Protein AF-A0AA94LM31-F1 (afdb_monomer)

Secondary structure (DSSP, 8-state):
-------TT-EEEEE-STT-EEEEEE-STTEEEEEEEEES-S---S--TTSSPEEEEEE--HHHHHHS-EEE--

Solvent-accessible surface area (backbone atoms only — not comparable to full-atom values): 4501 Å² total; per-residue (Å²): 133,87,82,74,72,95,47,69,73,42,39,32,3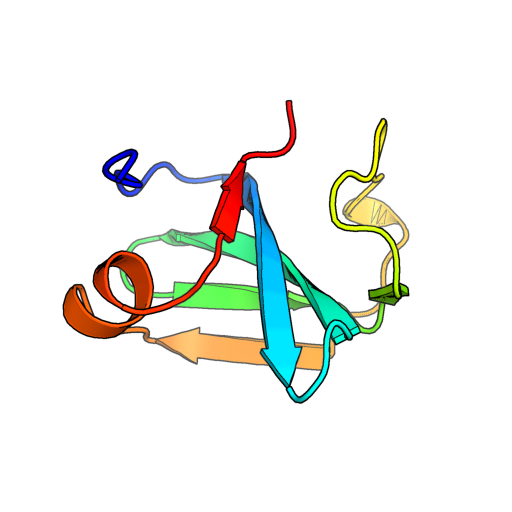9,34,52,72,62,95,63,33,23,33,38,31,32,30,43,69,88,54,30,35,38,31,36,75,47,75,39,71,60,86,74,73,77,79,81,65,72,88,81,50,54,77,65,51,73,45,77,54,57,74,64,52,59,68,72,46,59,68,41,77,50,119

Foldseek 3Di:
DDQDDQDAQWWKFWDDPDQKTWIWGHHPPQKIWTFPDIDSDLDDADDDPVPTHTPDMDGDDSVCSVVIDMDTYD

Organism: NCBI:txid1177574

Structure (mmCIF, N/CA/C/O backbone):
data_AF-A0AA94LM31-F1
#
_entry.id   AF-A0AA94LM31-F1
#
loop_
_atom_site.group_PDB
_atom_site.id
_atom_site.type_symbol
_atom_site.label_atom_id
_atom_site.label_alt_id
_atom_site.label_comp_id
_atom_site.label_asym_id
_atom_site.label_entity_id
_atom_site.label_seq_id
_atom_site.pdbx_PDB_ins_code
_atom_site.Cartn_x
_atom_site.Cartn_y
_atom_site.Cartn_z
_atom_site.occupancy
_atom_site.B_iso_or_equiv
_atom_site.auth_seq_id
_atom_site.auth_comp_id
_atom_site.auth_asym_id
_atom_site.auth_atom_id
_atom_site.pdbx_PDB_model_num
ATOM 1 N N . MET A 1 1 ? -10.648 14.040 -5.216 1.00 51.62 1 MET A N 1
ATOM 2 C CA . MET A 1 1 ? -9.809 12.847 -4.958 1.00 51.62 1 MET A CA 1
ATOM 3 C C . MET A 1 1 ? -8.450 13.068 -5.589 1.00 51.62 1 MET A C 1
ATOM 5 O O . MET A 1 1 ? -8.368 13.232 -6.801 1.00 51.62 1 MET A O 1
ATOM 9 N N . THR A 1 2 ? -7.403 13.152 -4.776 1.00 61.03 2 THR A N 1
ATOM 10 C CA . THR A 1 2 ? -6.033 13.392 -5.241 1.00 61.03 2 THR A CA 1
ATOM 11 C C . THR A 1 2 ? -5.564 12.186 -6.049 1.00 61.03 2 THR A C 1
ATOM 13 O O . THR A 1 2 ? -5.582 11.058 -5.563 1.00 61.03 2 THR A O 1
ATOM 16 N N . ARG A 1 3 ? -5.186 12.395 -7.312 1.00 76.62 3 ARG A N 1
ATOM 17 C CA . ARG A 1 3 ? -4.740 11.310 -8.191 1.00 76.62 3 ARG A CA 1
ATOM 18 C C . ARG A 1 3 ? -3.340 10.865 -7.766 1.00 76.62 3 ARG A C 1
ATOM 20 O O . ARG A 1 3 ? -2.371 11.582 -8.007 1.00 76.62 3 ARG A O 1
ATOM 27 N N . VAL A 1 4 ? -3.220 9.685 -7.159 1.00 86.38 4 VAL A N 1
ATOM 28 C CA . VAL A 1 4 ? -1.913 9.096 -6.837 1.00 86.38 4 VAL A CA 1
ATOM 29 C C . VAL A 1 4 ? -1.261 8.614 -8.134 1.00 86.38 4 VAL A C 1
ATOM 31 O O . VAL A 1 4 ? -1.700 7.640 -8.746 1.00 86.38 4 VAL A O 1
ATOM 34 N N . SER A 1 5 ? -0.230 9.325 -8.589 1.00 89.31 5 SER A N 1
ATOM 35 C CA . SER A 1 5 ? 0.612 8.888 -9.705 1.00 89.31 5 SER A CA 1
ATOM 36 C C . SER A 1 5 ? 1.647 7.866 -9.239 1.00 89.31 5 SER A C 1
ATOM 38 O O . SER A 1 5 ? 2.088 7.896 -8.087 1.00 89.31 5 SER A O 1
ATOM 40 N N . TRP A 1 6 ? 2.053 6.969 -10.139 1.00 93.06 6 TRP A N 1
ATOM 41 C CA . TRP A 1 6 ? 3.153 6.056 -9.853 1.00 93.06 6 TRP A CA 1
ATOM 42 C C . TRP A 1 6 ? 4.465 6.839 -9.770 1.00 93.06 6 TRP A C 1
ATOM 44 O O . TRP A 1 6 ? 4.792 7.586 -10.691 1.00 93.06 6 TRP A O 1
ATOM 54 N N . LYS A 1 7 ? 5.206 6.679 -8.675 1.00 93.94 7 LYS A N 1
ATOM 55 C CA . LYS A 1 7 ? 6.555 7.224 -8.507 1.00 93.94 7 LYS A CA 1
ATOM 56 C C . L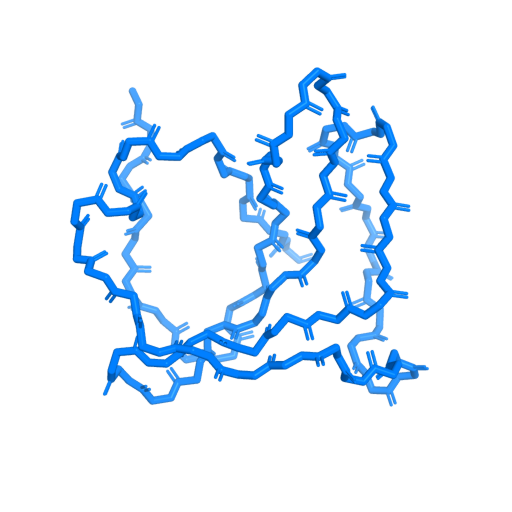YS A 1 7 ? 7.351 6.239 -7.664 1.00 93.94 7 LYS A C 1
ATOM 58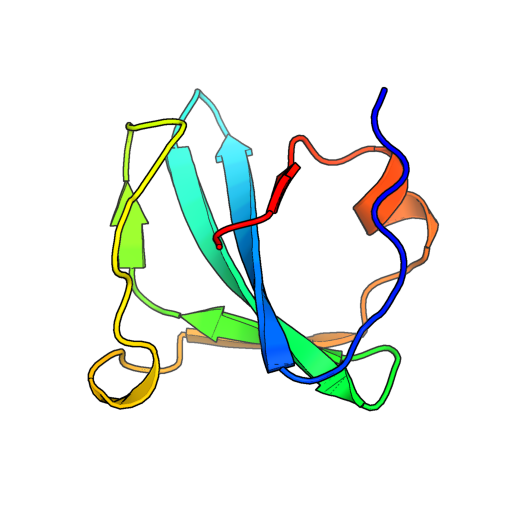 O O . LYS A 1 7 ? 6.936 5.934 -6.553 1.00 93.94 7 LYS A O 1
ATOM 63 N N . GLU A 1 8 ? 8.458 5.741 -8.196 1.00 94.12 8 GLU A N 1
ATOM 64 C CA . GLU A 1 8 ? 9.317 4.803 -7.475 1.00 94.12 8 GLU A CA 1
ATOM 65 C C . GLU A 1 8 ? 9.809 5.407 -6.151 1.00 94.12 8 GLU A C 1
ATOM 67 O O . GLU A 1 8 ? 9.996 6.622 -6.036 1.00 94.12 8 GLU A O 1
ATOM 72 N N . ASN A 1 9 ? 9.941 4.552 -5.141 1.00 93.88 9 ASN A N 1
ATOM 73 C CA . ASN A 1 9 ? 10.278 4.862 -3.753 1.00 93.88 9 ASN A CA 1
ATOM 74 C C . ASN A 1 9 ? 9.267 5.739 -3.002 1.00 93.88 9 ASN A C 1
ATOM 76 O O . ASN A 1 9 ? 9.487 6.048 -1.833 1.00 93.88 9 ASN A O 1
ATOM 80 N N . ARG A 1 10 ? 8.136 6.109 -3.617 1.00 93.69 10 ARG A N 1
ATOM 81 C CA . ARG A 1 10 ? 7.070 6.851 -2.934 1.00 93.69 10 ARG A CA 1
ATOM 82 C C . ARG A 1 10 ? 6.428 5.981 -1.857 1.00 93.69 10 ARG A C 1
ATOM 84 O O . ARG A 1 10 ? 5.933 4.894 -2.159 1.00 93.69 10 ARG A O 1
ATOM 91 N N . VAL A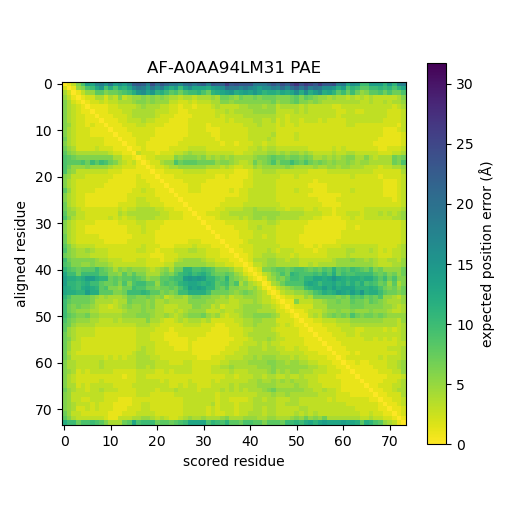 1 11 ? 6.383 6.503 -0.636 1.00 94.12 11 VAL A N 1
ATOM 92 C CA . VAL A 1 11 ? 5.728 5.863 0.507 1.00 94.12 11 VAL A CA 1
ATOM 93 C C . VAL A 1 11 ? 4.273 6.322 0.595 1.00 94.12 11 VAL A C 1
ATOM 95 O O . VAL A 1 11 ? 3.934 7.486 0.365 1.00 94.12 11 VAL A O 1
ATOM 98 N N . LEU A 1 12 ? 3.399 5.372 0.878 1.00 93.81 12 LEU A N 1
ATOM 99 C CA . LEU A 1 12 ? 1.956 5.495 0.907 1.00 93.81 12 LEU A CA 1
ATOM 100 C C . LEU A 1 12 ? 1.460 4.981 2.254 1.00 93.81 12 LEU A C 1
ATOM 102 O O . LEU A 1 12 ? 1.908 3.936 2.720 1.00 93.81 12 LEU A O 1
ATOM 106 N N . ASN A 1 13 ? 0.483 5.669 2.825 1.00 94.00 13 ASN A N 1
ATOM 107 C CA . ASN A 1 13 ? -0.346 5.141 3.894 1.00 94.00 13 ASN A CA 1
ATOM 108 C C . ASN A 1 13 ? -1.692 4.750 3.276 1.00 94.00 13 ASN A C 1
ATOM 110 O O . ASN A 1 13 ? -2.400 5.602 2.732 1.00 94.00 13 ASN A O 1
ATOM 114 N N . ILE A 1 14 ? -2.001 3.455 3.261 1.00 94.06 14 ILE A N 1
ATOM 115 C CA . ILE A 1 14 ? -3.132 2.894 2.516 1.00 94.06 14 ILE A CA 1
ATOM 116 C C . ILE A 1 14 ? -4.152 2.349 3.509 1.00 94.06 14 ILE A C 1
ATOM 118 O O . ILE A 1 14 ? -3.819 1.477 4.308 1.00 94.06 14 ILE A O 1
ATOM 122 N N . GLU A 1 15 ? -5.397 2.828 3.457 1.00 94.38 15 GLU A N 1
ATOM 123 C CA . GLU A 1 15 ? -6.461 2.278 4.301 1.00 94.38 15 GLU A CA 1
ATOM 124 C C . GLU A 1 15 ? -6.779 0.841 3.871 1.00 94.38 15 GLU A C 1
ATOM 126 O O . GLU A 1 15 ? -7.017 0.560 2.695 1.00 94.38 15 GLU A O 1
ATOM 131 N N . THR A 1 16 ? -6.805 -0.064 4.844 1.00 90.69 16 THR A N 1
ATOM 132 C CA . THR A 1 16 ? -7.229 -1.452 4.678 1.00 90.69 16 THR A CA 1
ATOM 133 C C . THR A 1 16 ? -8.740 -1.562 4.915 1.00 90.69 16 THR A C 1
ATOM 135 O O . THR A 1 16 ? -9.529 -1.451 3.978 1.00 90.69 16 THR A O 1
ATOM 138 N N . ARG A 1 17 ? -9.178 -1.758 6.164 1.00 88.31 17 ARG A N 1
ATOM 139 C CA . ARG A 1 17 ? -10.583 -1.789 6.590 1.00 88.31 17 ARG A CA 1
ATOM 140 C C . ARG A 1 17 ? -10.740 -1.071 7.930 1.00 88.31 17 ARG A C 1
ATOM 142 O O . ARG A 1 17 ? -9.892 -1.211 8.804 1.00 88.31 17 ARG A O 1
ATOM 149 N N . LYS A 1 18 ? -11.875 -0.383 8.110 1.00 90.25 18 LYS A N 1
ATOM 150 C CA . LYS A 1 18 ? -12.304 0.232 9.383 1.00 90.25 18 LYS A CA 1
ATOM 151 C C . LYS A 1 18 ? -11.277 1.215 9.981 1.00 90.25 18 LYS A C 1
ATOM 153 O O . LYS A 1 18 ? -11.058 1.197 11.186 1.00 90.25 18 LYS A O 1
ATOM 158 N N . GLY A 1 19 ? -10.641 2.053 9.156 1.00 91.38 19 GLY A N 1
ATOM 159 C CA . GLY A 1 19 ? -9.676 3.046 9.639 1.00 91.38 19 GLY A CA 1
ATOM 160 C C . GLY A 1 19 ? -8.313 2.481 10.048 1.00 91.38 19 GLY A C 1
ATOM 161 O O . GLY A 1 19 ? -7.529 3.200 10.653 1.00 91.38 19 GLY A O 1
ATOM 162 N N . VAL A 1 20 ? -8.013 1.218 9.726 1.00 93.62 20 VAL A N 1
ATOM 163 C CA . VAL A 1 20 ? -6.664 0.655 9.870 1.00 93.62 20 VAL A CA 1
ATOM 164 C C . VAL A 1 20 ? -5.893 0.885 8.581 1.00 93.62 20 VAL A C 1
ATOM 166 O O . VAL A 1 20 ? -6.332 0.467 7.509 1.00 93.62 20 VAL A O 1
ATOM 169 N N . PHE A 1 21 ? -4.727 1.501 8.678 1.00 94.94 21 PHE A N 1
ATOM 170 C CA . PHE A 1 21 ? -3.857 1.814 7.559 1.00 94.94 21 PHE A CA 1
ATOM 171 C C . PHE A 1 21 ? -2.595 0.960 7.591 1.00 94.94 21 PHE A C 1
ATOM 173 O O . PHE A 1 21 ? -2.140 0.554 8.658 1.00 94.94 21 PHE A O 1
ATOM 180 N N . VAL A 1 22 ? -2.040 0.693 6.411 1.00 95.25 22 VAL A N 1
ATOM 181 C CA . VAL A 1 22 ? -0.778 -0.025 6.222 1.00 95.25 22 VAL A CA 1
ATOM 182 C C . VAL A 1 22 ? 0.193 0.826 5.414 1.00 95.25 22 VAL A C 1
ATOM 184 O O . VAL A 1 22 ? -0.202 1.512 4.464 1.00 95.25 22 VAL A O 1
ATOM 187 N N . ILE A 1 23 ? 1.476 0.744 5.761 1.00 95.88 23 ILE A N 1
ATOM 188 C CA . ILE A 1 23 ? 2.537 1.389 4.989 1.00 95.88 23 ILE A CA 1
ATOM 189 C C . ILE A 1 23 ? 2.868 0.568 3.744 1.00 95.88 23 ILE A C 1
ATOM 191 O O . ILE A 1 23 ? 3.169 -0.626 3.814 1.00 95.88 23 ILE A O 1
ATOM 195 N N . GLY A 1 24 ? 2.856 1.239 2.595 1.00 95.62 24 GLY A N 1
ATOM 196 C CA . GLY A 1 24 ? 3.303 0.697 1.319 1.00 95.62 24 GLY A CA 1
ATOM 197 C C . GLY A 1 24 ? 4.355 1.583 0.660 1.00 95.62 24 GLY A C 1
ATOM 198 O O . GLY A 1 24 ? 4.286 2.802 0.754 1.00 95.62 24 GLY A O 1
ATOM 199 N N . GLN A 1 25 ? 5.306 0.994 -0.057 1.00 96.50 25 GLN A N 1
ATOM 200 C CA . GLN A 1 25 ? 6.262 1.714 -0.895 1.00 96.50 25 GLN A CA 1
ATOM 201 C C . GLN A 1 25 ? 6.116 1.270 -2.348 1.00 96.50 25 GLN A C 1
ATOM 203 O O . GLN A 1 25 ? 6.143 0.079 -2.664 1.00 96.50 25 GLN A O 1
ATOM 208 N N . MET A 1 26 ? 5.957 2.241 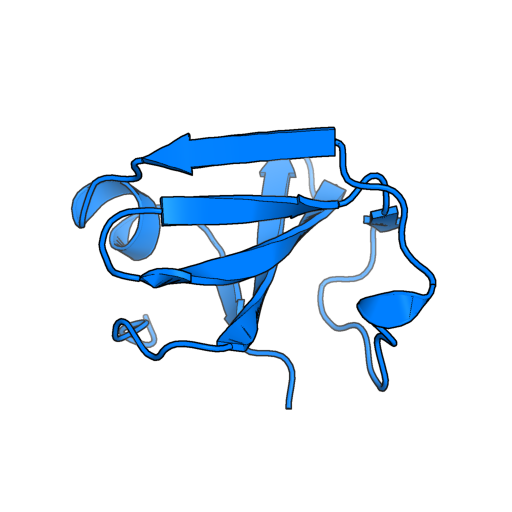-3.244 1.00 96.12 26 MET A N 1
ATOM 209 C CA . MET A 1 26 ? 5.967 1.998 -4.681 1.00 96.12 26 MET A CA 1
ATOM 210 C C . MET A 1 26 ? 7.367 1.581 -5.127 1.00 96.12 26 MET A C 1
ATOM 212 O O . MET A 1 26 ? 8.334 2.304 -4.903 1.00 96.12 26 MET A O 1
ATOM 216 N N . LEU A 1 27 ? 7.462 0.445 -5.804 1.00 96.69 27 LEU A N 1
ATOM 217 C CA . LEU A 1 27 ? 8.674 -0.004 -6.482 1.00 96.69 27 LEU A CA 1
ATOM 218 C C . LEU A 1 27 ? 8.554 0.295 -7.985 1.00 96.69 27 LEU A C 1
ATOM 220 O O . LEU A 1 27 ? 7.767 1.152 -8.411 1.00 96.69 27 LEU A O 1
ATOM 224 N N . LYS A 1 28 ? 9.290 -0.444 -8.818 1.00 96.25 28 LYS A N 1
ATOM 225 C CA . LYS A 1 28 ? 9.046 -0.488 -10.261 1.00 96.25 28 LYS A CA 1
ATOM 226 C C . LYS A 1 28 ? 7.595 -0.895 -10.538 1.00 96.25 28 LYS A C 1
ATOM 228 O O . LYS A 1 28 ? 7.077 -1.850 -9.959 1.00 96.25 28 LYS A O 1
ATOM 233 N N . HIS A 1 29 ? 6.932 -0.162 -11.430 1.00 94.69 29 HIS A N 1
ATOM 234 C CA . HIS A 1 29 ? 5.548 -0.445 -11.812 1.00 94.69 29 HIS A CA 1
ATOM 235 C C . HIS A 1 29 ? 5.384 -1.906 -12.281 1.00 94.69 29 HIS A C 1
ATOM 237 O O . HIS A 1 29 ? 6.221 -2.357 -13.067 1.00 94.69 29 HIS A O 1
ATOM 243 N N . PRO A 1 30 ? 4.330 -2.641 -11.862 1.00 95.56 30 PRO A N 1
ATOM 244 C CA . PRO A 1 30 ? 3.191 -2.235 -11.025 1.00 95.56 30 PRO A CA 1
ATOM 245 C C . PRO A 1 30 ? 3.291 -2.664 -9.548 1.00 95.56 30 PRO A C 1
ATOM 247 O O .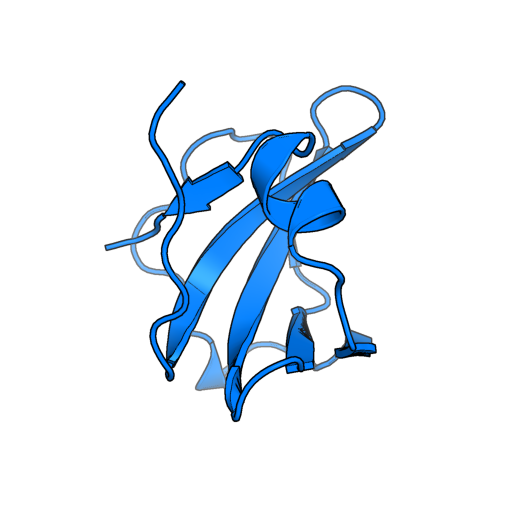 PRO A 1 30 ? 2.261 -2.882 -8.913 1.00 95.56 30 PRO A O 1
ATOM 250 N N . TYR A 1 31 ? 4.490 -2.818 -8.982 1.00 98.00 31 TYR A N 1
ATOM 251 C CA . TYR A 1 31 ? 4.668 -3.436 -7.663 1.00 98.00 31 TYR A CA 1
ATOM 252 C C . TYR A 1 31 ? 4.658 -2.451 -6.487 1.00 98.00 31 TYR A C 1
ATOM 254 O O . TYR A 1 31 ? 5.387 -1.461 -6.476 1.00 98.00 31 TYR A O 1
ATOM 262 N N . ILE A 1 32 ? 3.886 -2.770 -5.449 1.00 97.75 32 ILE A N 1
ATOM 263 C CA . ILE A 1 32 ? 3.969 -2.128 -4.132 1.00 97.75 32 ILE A CA 1
ATOM 264 C C . ILE A 1 32 ? 4.490 -3.148 -3.125 1.00 97.75 32 ILE A C 1
ATOM 266 O O . ILE A 1 32 ? 3.988 -4.271 -3.051 1.00 97.75 32 ILE A O 1
ATOM 270 N N . ARG A 1 33 ? 5.482 -2.736 -2.336 1.00 97.75 33 ARG A N 1
ATOM 271 C CA . ARG A 1 33 ? 5.931 -3.450 -1.141 1.00 97.75 33 ARG A CA 1
ATOM 272 C C . ARG A 1 33 ? 5.129 -2.966 0.056 1.00 97.75 33 ARG A C 1
ATOM 274 O O . ARG A 1 33 ? 5.094 -1.768 0.308 1.00 97.75 33 ARG A O 1
ATOM 281 N N . PHE A 1 34 ? 4.515 -3.883 0.785 1.00 97.19 34 PHE A N 1
ATOM 282 C CA . PHE A 1 34 ? 3.779 -3.612 2.013 1.00 97.19 34 PHE A CA 1
ATOM 283 C C . PHE A 1 34 ? 4.630 -4.003 3.212 1.00 97.19 34 PHE A C 1
ATOM 285 O O . PHE A 1 34 ? 5.282 -5.050 3.203 1.00 97.19 34 PHE A O 1
ATOM 292 N N . TYR A 1 35 ? 4.613 -3.166 4.239 1.00 96.94 35 TYR A N 1
ATOM 293 C CA . TYR A 1 35 ? 5.360 -3.378 5.469 1.00 96.94 35 TYR A CA 1
ATOM 294 C C . TYR A 1 35 ? 4.443 -3.863 6.585 1.00 96.94 35 TYR A C 1
ATOM 296 O O . TYR A 1 35 ? 3.253 -3.551 6.600 1.00 96.94 35 TYR A O 1
ATOM 304 N N . ASN A 1 36 ? 5.002 -4.600 7.541 1.00 95.56 36 ASN A N 1
ATOM 305 C CA . ASN A 1 36 ? 4.305 -5.008 8.756 1.00 95.56 36 ASN A CA 1
ATOM 306 C C . ASN A 1 36 ? 4.240 -3.835 9.754 1.00 95.56 36 ASN A C 1
ATOM 308 O O . ASN A 1 36 ? 4.784 -3.891 10.853 1.00 95.56 36 ASN A O 1
ATOM 312 N N . MET A 1 37 ? 3.625 -2.735 9.318 1.00 92.69 37 MET A N 1
ATOM 313 C CA . MET A 1 37 ? 3.380 -1.533 10.105 1.00 92.69 37 MET A CA 1
ATOM 314 C C . MET A 1 37 ? 1.943 -1.095 9.857 1.00 92.69 37 MET A C 1
ATOM 316 O O . MET A 1 37 ? 1.596 -0.664 8.752 1.00 92.69 37 MET A O 1
ATOM 320 N N . PHE A 1 38 ? 1.129 -1.218 10.901 1.00 92.88 38 PHE A N 1
ATOM 321 C CA . PHE A 1 38 ? -0.276 -0.842 10.894 1.00 92.88 38 PHE A CA 1
ATOM 322 C C . PHE A 1 38 ? -0.516 0.311 11.860 1.00 92.88 38 PHE A C 1
ATOM 324 O O . PHE A 1 38 ? 0.096 0.370 12.924 1.00 92.88 38 PHE A O 1
ATOM 331 N N . SER A 1 39 ? -1.416 1.216 11.495 1.00 91.25 39 SER A N 1
ATOM 332 C CA . SER A 1 39 ? -1.804 2.342 12.343 1.00 91.25 39 SER A CA 1
ATOM 333 C C . SER A 1 39 ? -3.286 2.650 12.192 1.00 91.25 39 SER A C 1
ATOM 335 O O . SER A 1 39 ? -3.881 2.380 11.152 1.00 91.25 39 SER A O 1
ATOM 337 N N . THR A 1 40 ? -3.888 3.225 13.226 1.00 90.94 40 THR A N 1
ATOM 338 C CA . THR A 1 40 ? -5.233 3.817 13.166 1.00 90.94 40 THR A CA 1
ATOM 339 C C . THR A 1 40 ? -5.199 5.301 12.799 1.00 90.94 40 THR A C 1
ATOM 341 O O . THR A 1 40 ? -6.244 5.927 12.634 1.00 90.94 40 THR A O 1
ATOM 344 N N . GLU A 1 41 ? -4.006 5.883 12.669 1.00 83.56 41 GLU A N 1
ATOM 345 C CA . GLU A 1 41 ? -3.815 7.268 12.261 1.00 83.56 41 GLU A CA 1
ATOM 346 C C . GLU A 1 41 ? -3.804 7.391 10.734 1.00 83.56 41 GLU A C 1
ATOM 348 O O . GLU A 1 41 ? -3.087 6.685 10.018 1.00 83.56 41 GLU A O 1
ATOM 353 N N . SER A 1 42 ? -4.575 8.345 10.213 1.00 74.62 42 SER A N 1
ATOM 354 C CA . SER A 1 42 ? -4.643 8.617 8.773 1.00 74.62 42 SER A CA 1
ATOM 355 C C . SER A 1 42 ? -3.381 9.288 8.213 1.00 74.62 42 SER A C 1
ATOM 357 O O . SER A 1 42 ? -3.151 9.274 6.997 1.00 74.62 42 SER A O 1
ATOM 359 N N . SER A 1 43 ? -2.561 9.883 9.083 1.00 71.44 43 SER A N 1
ATOM 360 C CA . SER A 1 43 ? -1.338 10.605 8.734 1.00 71.44 43 SER A CA 1
ATOM 361 C C . SER A 1 43 ? -0.202 10.208 9.665 1.00 71.44 43 SER A C 1
ATOM 363 O O . SER A 1 43 ? -0.187 10.603 10.825 1.00 71.44 43 SER A O 1
ATOM 365 N N . LEU A 1 44 ? 0.761 9.466 9.128 1.00 77.44 44 LEU A N 1
ATOM 366 C CA . LEU A 1 44 ? 2.027 9.187 9.793 1.00 77.44 44 LEU A CA 1
ATOM 367 C C . LEU A 1 44 ? 3.095 10.132 9.240 1.00 77.44 44 LEU A C 1
ATOM 369 O O . LEU A 1 44 ? 3.173 10.347 8.030 1.00 77.44 44 LEU A O 1
ATOM 373 N N . HIS A 1 45 ? 3.923 10.687 10.115 1.00 72.69 45 HIS A N 1
ATOM 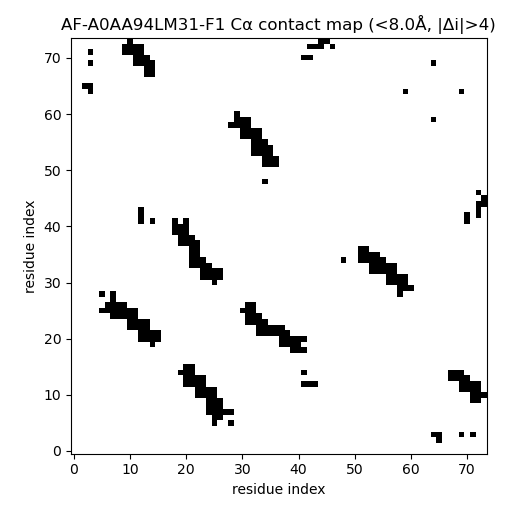374 C CA . HIS A 1 45 ? 5.066 11.514 9.737 1.00 72.69 45 HIS A CA 1
ATOM 375 C C . HIS A 1 45 ? 6.364 10.742 10.009 1.00 72.69 45 HIS A C 1
ATOM 377 O O . HIS A 1 45 ? 6.447 10.021 10.998 1.00 72.69 45 HIS A O 1
ATOM 383 N N . ASN A 1 46 ? 7.373 10.892 9.143 1.00 73.62 46 ASN A N 1
ATOM 384 C CA . ASN A 1 46 ? 8.723 10.331 9.323 1.00 73.62 46 ASN A CA 1
ATOM 385 C C . ASN A 1 46 ? 8.802 8.793 9.419 1.00 73.62 46 ASN A C 1
ATOM 387 O O . ASN A 1 46 ? 9.472 8.245 10.292 1.00 73.62 46 ASN A O 1
ATOM 391 N N . VAL A 1 47 ? 8.149 8.071 8.504 1.00 84.25 47 VAL A N 1
ATOM 392 C CA . VAL A 1 47 ? 8.243 6.603 8.463 1.00 84.25 47 VAL A CA 1
ATOM 393 C C . VAL A 1 47 ? 9.583 6.160 7.861 1.00 84.25 47 VAL A C 1
ATOM 395 O O . VAL A 1 47 ? 9.801 6.297 6.655 1.00 84.25 47 VAL A O 1
ATOM 398 N N . ASN A 1 48 ? 10.463 5.568 8.676 1.00 85.88 48 ASN A N 1
ATOM 399 C CA . ASN A 1 48 ? 11.707 4.967 8.192 1.00 85.88 48 ASN A CA 1
ATOM 400 C C . ASN A 1 48 ? 11.469 3.554 7.632 1.00 85.88 48 ASN A C 1
ATOM 402 O O . ASN A 1 48 ? 11.539 2.557 8.344 1.00 85.88 48 ASN A O 1
ATOM 406 N N . THR A 1 49 ? 11.230 3.459 6.322 1.00 85.94 49 THR A N 1
ATOM 407 C CA . THR A 1 49 ? 11.000 2.167 5.641 1.00 85.94 49 THR A CA 1
ATOM 408 C C . THR A 1 49 ? 12.168 1.171 5.700 1.00 85.94 49 THR A C 1
ATOM 410 O O . THR A 1 49 ? 11.948 -0.002 5.402 1.00 85.94 49 THR A O 1
ATOM 413 N N . MET A 1 50 ? 13.381 1.595 6.080 1.00 88.00 50 MET A N 1
ATOM 414 C CA . MET A 1 50 ? 14.547 0.703 6.203 1.00 88.00 50 MET A CA 1
ATOM 415 C C . MET A 1 50 ? 14.507 -0.162 7.467 1.00 88.00 50 MET A C 1
ATOM 417 O O . MET A 1 50 ? 15.111 -1.229 7.497 1.00 88.00 50 MET A O 1
ATOM 421 N N . GLU A 1 51 ? 13.787 0.282 8.497 1.00 90.56 51 GLU A N 1
ATOM 422 C CA . GLU A 1 51 ? 13.649 -0.432 9.774 1.00 90.56 51 GLU A CA 1
ATOM 423 C C . GLU A 1 51 ? 12.420 -1.349 9.802 1.00 90.56 51 GLU A C 1
ATOM 425 O O . GLU A 1 51 ? 12.236 -2.145 10.723 1.00 90.56 51 GLU A O 1
ATOM 430 N N . LEU A 1 52 ? 11.557 -1.248 8.788 1.00 93.06 52 LEU A N 1
ATOM 431 C CA . LEU A 1 52 ? 10.303 -1.982 8.742 1.00 93.06 52 LEU A CA 1
ATOM 432 C C . LEU A 1 52 ? 10.482 -3.364 8.116 1.00 93.06 52 LEU A C 1
ATOM 434 O O . LEU A 1 52 ? 11.018 -3.516 7.016 1.00 93.06 52 LEU A O 1
ATOM 438 N N . SER A 1 53 ? 9.923 -4.378 8.776 1.00 95.88 53 SER A N 1
ATOM 439 C CA . SER A 1 53 ? 9.833 -5.716 8.196 1.00 95.88 53 SER A CA 1
ATOM 440 C C . SER A 1 53 ? 8.840 -5.743 7.030 1.00 95.88 53 SER A C 1
ATOM 442 O O . SER A 1 53 ? 7.766 -5.136 7.070 1.00 95.88 53 SER A O 1
ATOM 444 N N . VAL A 1 54 ? 9.211 -6.442 5.958 1.00 97.25 54 VAL A N 1
ATOM 445 C CA . VAL A 1 54 ? 8.360 -6.602 4.774 1.00 97.25 54 VAL A CA 1
ATOM 446 C C . VAL A 1 54 ? 7.263 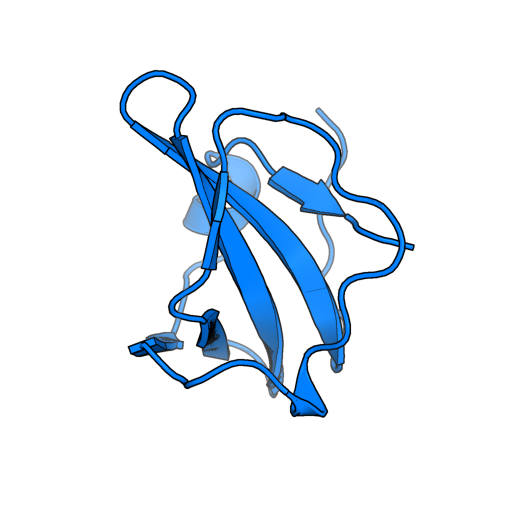-7.615 5.075 1.00 97.25 54 VAL A C 1
ATOM 448 O O . VAL A 1 54 ? 7.553 -8.728 5.501 1.00 97.25 54 VAL A O 1
ATOM 451 N N . LEU A 1 55 ? 6.010 -7.243 4.809 1.00 97.19 55 LEU A N 1
ATOM 452 C CA . LEU A 1 55 ? 4.865 -8.143 4.915 1.00 97.19 55 LEU A CA 1
ATOM 453 C C . LEU A 1 55 ? 4.693 -8.948 3.620 1.00 97.19 55 LEU A C 1
ATOM 455 O O . LEU A 1 55 ? 4.654 -10.172 3.648 1.00 97.19 55 LEU A O 1
ATOM 459 N N . PHE A 1 56 ? 4.615 -8.263 2.476 1.00 98.00 56 PHE A N 1
ATOM 460 C CA . PHE A 1 56 ? 4.610 -8.874 1.141 1.00 98.00 56 PHE A CA 1
ATOM 461 C C . PHE A 1 56 ? 4.866 -7.822 0.054 1.00 98.00 56 PHE A C 1
ATOM 463 O O . PHE A 1 56 ? 4.877 -6.620 0.308 1.00 98.00 56 PHE A O 1
ATOM 470 N N . THR A 1 57 ? 5.053 -8.267 -1.188 1.00 98.06 57 THR A N 1
ATOM 471 C CA . THR A 1 57 ? 5.082 -7.397 -2.374 1.00 98.06 57 THR A CA 1
ATOM 472 C C . THR A 1 57 ? 4.042 -7.883 -3.371 1.00 98.06 57 THR A C 1
ATOM 474 O O . THR A 1 57 ? 3.959 -9.080 -3.630 1.00 98.06 57 THR A O 1
ATOM 477 N N . ALA A 1 58 ? 3.246 -6.972 -3.928 1.00 97.88 58 ALA A N 1
ATOM 478 C CA . ALA A 1 58 ? 2.181 -7.319 -4.863 1.00 97.88 58 ALA A CA 1
ATOM 479 C C . ALA A 1 58 ? 2.115 -6.347 -6.041 1.00 97.88 58 ALA A C 1
ATOM 481 O O . ALA A 1 58 ? 2.322 -5.141 -5.888 1.00 97.88 58 ALA A O 1
ATOM 482 N N . ALA A 1 59 ? 1.790 -6.877 -7.220 1.00 97.38 59 ALA A N 1
ATOM 483 C CA . ALA A 1 59 ? 1.379 -6.066 -8.357 1.00 97.38 59 ALA A CA 1
ATOM 484 C C . ALA A 1 59 ? -0.012 -5.478 -8.082 1.00 97.38 59 ALA A C 1
ATOM 486 O O . ALA A 1 59 ? -0.936 -6.211 -7.732 1.00 97.38 59 ALA A O 1
ATOM 487 N N . VAL A 1 60 ? -0.181 -4.168 -8.260 1.00 94.94 60 VAL A N 1
ATOM 488 C CA . VAL A 1 60 ? -1.470 -3.493 -8.074 1.00 94.94 60 VAL A CA 1
ATOM 489 C C . VAL A 1 60 ? -1.947 -2.848 -9.366 1.00 94.94 60 VAL A C 1
ATOM 491 O O . VAL A 1 60 ? -1.181 -2.282 -10.148 1.00 94.94 60 VAL A O 1
ATOM 494 N N . THR A 1 61 ? -3.255 -2.900 -9.595 1.00 93.25 61 THR A N 1
ATOM 495 C CA . THR A 1 61 ? -3.858 -2.253 -10.759 1.00 93.25 61 THR A CA 1
ATOM 496 C C . THR A 1 61 ? -3.946 -0.741 -10.556 1.00 93.25 61 THR A C 1
ATOM 498 O O . THR A 1 61 ? -3.988 -0.226 -9.438 1.00 93.25 61 THR A O 1
ATOM 501 N N . ARG A 1 62 ? -4.075 0.009 -11.656 1.00 89.25 62 ARG A N 1
ATOM 502 C CA . ARG A 1 62 ? -4.400 1.445 -11.576 1.00 89.25 62 ARG A CA 1
ATOM 503 C C . ARG A 1 62 ? -5.727 1.705 -10.853 1.00 89.25 62 ARG A C 1
ATOM 505 O O . ARG A 1 62 ? -5.882 2.753 -10.234 1.00 89.25 62 ARG A O 1
ATOM 512 N N . GLN A 1 63 ? -6.675 0.766 -10.930 1.00 91.69 63 GLN A N 1
ATOM 513 C CA . GLN A 1 63 ? -7.962 0.867 -10.243 1.00 91.69 63 GLN A CA 1
ATOM 514 C C . GLN A 1 63 ? -7.798 0.793 -8.726 1.00 91.69 63 GLN A C 1
ATOM 516 O O . GLN A 1 63 ? -8.442 1.573 -8.033 1.00 91.69 63 GLN A O 1
ATOM 521 N N . TYR A 1 64 ? -6.895 -0.056 -8.223 1.00 92.56 64 TYR A N 1
ATOM 522 C CA . TYR A 1 64 ? -6.565 -0.108 -6.799 1.00 92.56 64 TYR A CA 1
ATOM 523 C C . TYR A 1 64 ? -6.130 1.269 -6.282 1.00 92.56 64 TYR A C 1
ATOM 525 O O . TYR A 1 64 ? -6.750 1.810 -5.376 1.00 92.56 64 TYR A O 1
ATOM 533 N N . LEU A 1 65 ? -5.157 1.912 -6.938 1.00 91.31 65 LEU A N 1
ATOM 534 C CA . LEU A 1 65 ? -4.698 3.252 -6.543 1.00 91.31 65 LEU A CA 1
ATOM 535 C C . LEU A 1 65 ? -5.787 4.333 -6.613 1.00 91.31 65 LEU A C 1
ATOM 537 O O . LEU A 1 65 ? -5.713 5.324 -5.895 1.00 91.31 65 LEU A O 1
ATOM 541 N N . ARG A 1 66 ? -6.771 4.171 -7.504 1.00 89.88 66 ARG A N 1
ATOM 542 C CA . ARG A 1 66 ? -7.865 5.133 -7.692 1.00 89.88 66 ARG A CA 1
ATOM 543 C C . ARG A 1 66 ? -8.981 4.967 -6.661 1.00 89.88 66 ARG A C 1
ATOM 545 O O . ARG A 1 66 ? -9.610 5.955 -6.302 1.00 89.88 66 ARG A O 1
ATOM 552 N N . CYS A 1 67 ? -9.271 3.731 -6.267 1.00 90.56 67 CYS A N 1
ATOM 553 C CA . CYS A 1 67 ? -10.409 3.397 -5.412 1.00 90.56 67 CYS A CA 1
ATOM 554 C C . CYS A 1 67 ? -10.025 3.262 -3.933 1.00 90.56 67 CYS A C 1
ATOM 556 O O . CYS A 1 67 ? -10.896 3.390 -3.076 1.00 90.56 67 CYS A O 1
ATOM 558 N N . SER A 1 68 ? -8.750 3.024 -3.628 1.00 91.12 68 SER A N 1
ATOM 559 C CA . SER A 1 68 ? -8.253 2.978 -2.255 1.00 91.12 68 SER A CA 1
ATOM 560 C C . SER A 1 68 ? -8.121 4.380 -1.663 1.00 91.12 68 SER A C 1
ATOM 562 O O . SER A 1 68 ? -7.781 5.345 -2.352 1.00 91.12 68 SER A O 1
ATOM 564 N N . ARG A 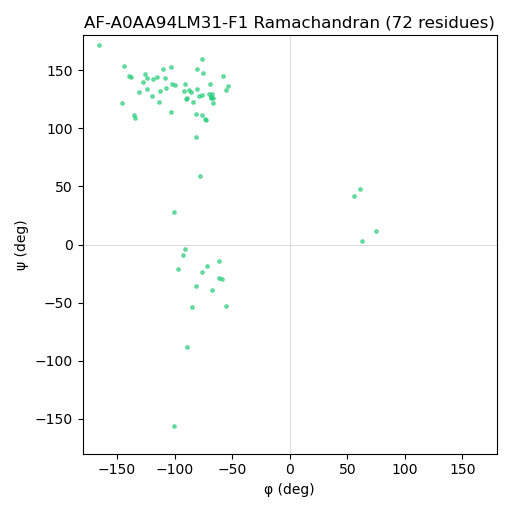1 69 ? -8.337 4.492 -0.351 1.00 91.88 69 ARG A N 1
ATOM 565 C CA . ARG A 1 69 ? -8.013 5.704 0.406 1.00 91.88 69 ARG A CA 1
ATOM 566 C C . ARG A 1 69 ? -6.528 5.692 0.733 1.00 91.88 69 ARG A C 1
ATOM 568 O O . ARG A 1 69 ? -6.055 4.832 1.470 1.00 91.88 69 ARG A O 1
ATOM 575 N N . ILE A 1 70 ? -5.798 6.620 0.126 1.00 91.94 70 ILE A N 1
ATOM 576 C CA . ILE A 1 70 ? -4.341 6.684 0.194 1.00 91.94 70 ILE A CA 1
ATOM 577 C C . ILE A 1 70 ? -3.928 8.106 0.560 1.00 91.94 70 ILE A C 1
ATOM 579 O O . ILE A 1 70 ? -4.365 9.059 -0.089 1.00 91.94 70 ILE A O 1
ATOM 583 N N . SER A 1 71 ? -3.040 8.245 1.540 1.00 91.38 71 SER A N 1
ATOM 584 C CA . SER A 1 71 ? -2.260 9.464 1.753 1.00 91.38 71 SER A CA 1
ATOM 585 C C . SER A 1 71 ? -0.804 9.218 1.348 1.00 91.38 71 SER A C 1
ATOM 587 O O . SER A 1 71 ? -0.225 8.165 1.612 1.00 91.38 71 SER A O 1
ATOM 589 N N . VAL A 1 72 ? -0.221 10.168 0.615 1.00 90.69 72 VAL A N 1
ATOM 590 C CA . VAL A 1 72 ? 1.198 10.114 0.243 1.00 90.69 72 VAL A CA 1
ATOM 591 C C . VAL A 1 72 ? 1.991 10.678 1.408 1.00 90.69 72 VAL A C 1
ATOM 593 O O . VAL A 1 72 ? 1.758 11.824 1.797 1.00 90.69 72 VAL A O 1
ATOM 596 N N . LEU A 1 73 ? 2.910 9.883 1.945 1.00 87.94 73 LEU A N 1
ATOM 597 C CA . LEU A 1 73 ? 3.804 10.338 3.000 1.00 87.94 73 LEU A CA 1
ATOM 598 C C . LEU A 1 73 ? 4.949 11.134 2.358 1.00 87.94 73 LEU A C 1
ATOM 600 O O . LEU A 1 73 ? 5.464 10.740 1.305 1.00 87.94 73 LEU A O 1
ATOM 604 N N . LYS A 1 74 ? 5.256 12.296 2.938 1.00 70.56 74 LYS A N 1
ATOM 605 C CA . LYS A 1 74 ? 6.379 13.149 2.530 1.00 70.56 74 LYS A CA 1
ATOM 606 C C . LYS A 1 74 ? 7.625 12.782 3.312 1.00 70.56 74 LYS A C 1
ATOM 608 O O . LYS A 1 74 ? 7.464 12.471 4.512 1.00 70.56 74 LYS A O 1
#

InterPro domains:
  IPR059353 Domain of unknown function DUF8309 [PF26977] (1-63)

Mean predicted aligned error: 3.83 Å

Nearest PDB structures (foldseek):
  7zot-assembly2_B  TM=5.349E-01  e=1.932E+00  Homo sapiens
  8ass-assembly1_A  TM=6.244E-01  e=6.843E+00  Rhizobium sp. AAP43

pLDDT: mean 90.25, std 8.69, range [51.62, 98.06]

Radius of gyration: 11.23 Å; Cα contacts (8 Å, |Δi|>4): 144; chains: 1; bounding box: 27×22×25 Å

Sequence (74 aa):
MTRVSWKENRVLNIETRKGVFVIGQMLKHPYIRFYNMFSTESSLHNVNTMELSVLFTAAVTRQYLRCSRISVLK